Protein AF-A0AAE1YVG6-F1 (afdb_monomer)

Solvent-accessible surface area (backbone atoms only — not comparable to full-atom values): 9205 Å² total; per-residue (Å²): 140,79,88,86,84,87,83,88,84,81,84,78,82,82,78,83,78,76,86,77,86,72,85,76,78,80,78,78,79,74,84,76,79,78,84,74,75,92,81,74,92,79,80,73,91,66,82,81,71,78,79,76,66,60,68,68,57,55,50,52,48,54,50,44,50,54,50,44,50,55,48,52,56,49,42,54,53,42,54,50,50,42,49,51,26,56,73,66,69,41,69,73,41,48,58,50,34,56,59,46,50,51,51,44,55,52,44,52,55,51,42,52,52,45,50,50,54,47,52,51,54,50,50,51,54,55,51,53,52,56,59,58,56,58,66,66,62,69,68,74,78,74,125

pLDDT: mean 73.39, std 23.04, range [36.59, 98.75]

Organism: NCBI:txid300844

Secondary structure (DSSP, 8-state):
-------------------------------------TT---------------HHHHHHHHHHHHHHHHHHHHHHHHHHHHHHHHHH--HHHHHHHHHHHHHHHHHHHHHHHHHHHHHHHHHHHHHHHHHHHHHHHTTTT--

InterPro domains:
  IPR009741 Protein EARLY FLOWERING 4 domain [PF07011] (53-131)
  IPR040462 Protein EARLY FLOWERING 4 [PTHR33469] (45-136)

Foldseek 3Di:
DDDDDDDDDDDDDPPP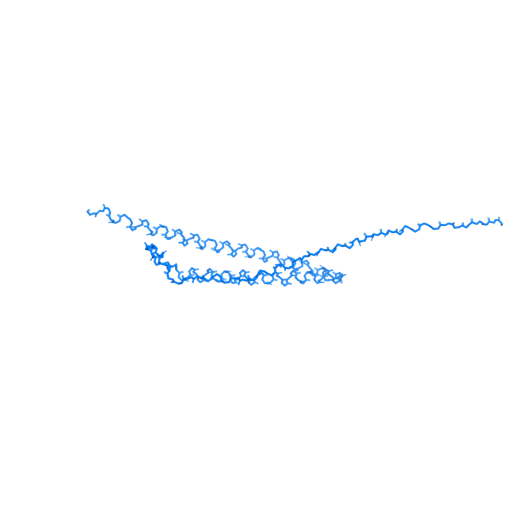DDDPPDPPPPPPPDPDPDDDDPDDPPPDPDDPPPPPQPVVLVVLLVVLVVVLVVLVVLLVVLVVQCVVLVVVPDPVSPVVNVVSVVSNVVSVVVNVVSVVVNVVSVVVSVVVVVVVVVVVVPVVPPD

Sequence (143 aa):
MQSPASSSATATVESSMGDNTSDHRYTSTSMTTANLNPNSPLFGDGNESDGDGDPAVWASFTQNFRQVQSVLDRNRVLIQQVNENHQSKVHDNLVKNVTLIQELNGNISKVVSLYSDLSSNFSNVVQQRNASGDAKSNSSRKK

Nearest PDB structures (foldseek):
  3tul-assembly5_B  TM=8.144E-01  e=3.620E+00  Salmonella enterica subsp. enterica serovar Typhimurium
  7sqc-assembly1_O1  TM=4.207E-01  e=2.651E+00  Chlamydomonas reinhardtii
  2x3w-assembly2_C-2  TM=3.611E-01  e=4.943E+00  Mus musculus

Mean predicted aligned error: 18.21 Å

Radius of gyration: 32.06 Å; Cα contacts (8 Å, |Δi|>4): 41; chains: 1; bounding box: 73×36×115 Å

Structure (mmCIF, N/CA/C/O backbone):
data_AF-A0AAE1YVG6-F1
#
_entry.id   AF-A0AAE1YVG6-F1
#
loop_
_atom_site.group_PDB
_atom_site.id
_atom_site.type_symbol
_atom_site.label_atom_id
_atom_site.label_alt_id
_atom_site.label_comp_id
_atom_site.label_asym_id
_atom_site.label_entity_id
_atom_site.label_seq_id
_atom_site.pdbx_PDB_ins_code
_atom_site.Cartn_x
_atom_site.Cartn_y
_atom_site.Cartn_z
_atom_site.occupancy
_atom_site.B_iso_or_equiv
_atom_site.auth_seq_id
_atom_site.auth_comp_id
_atom_site.auth_asym_id
_atom_site.auth_atom_id
_atom_site.pdbx_PDB_model_num
ATOM 1 N N . MET A 1 1 ? -29.298 -23.367 70.467 1.00 39.44 1 MET A N 1
ATOM 2 C CA . MET A 1 1 ? -27.916 -23.464 70.995 1.00 39.44 1 MET A CA 1
ATOM 3 C C . MET A 1 1 ? -27.202 -24.453 70.081 1.00 39.44 1 MET A C 1
ATOM 5 O O . MET A 1 1 ? -27.765 -25.514 69.889 1.00 39.44 1 MET A O 1
ATOM 9 N N . GLN A 1 2 ? -26.090 -24.208 69.396 1.00 42.94 2 GLN A N 1
ATOM 10 C CA . GLN A 1 2 ? -25.108 -23.130 69.386 1.00 42.94 2 GLN A CA 1
ATOM 11 C C . GLN A 1 2 ? -24.300 -23.293 68.077 1.00 42.94 2 GLN A C 1
ATOM 13 O O . GLN A 1 2 ? -23.936 -24.418 67.742 1.00 42.94 2 GLN A O 1
ATOM 18 N N . SER A 1 3 ? -24.041 -22.208 67.342 1.00 46.75 3 SER A N 1
ATOM 19 C CA . SER A 1 3 ? -22.974 -22.153 66.322 1.00 46.75 3 SER A CA 1
ATOM 20 C C . SER A 1 3 ? -21.597 -22.098 67.001 1.00 46.75 3 SER A C 1
ATOM 22 O O . SER A 1 3 ? -21.528 -21.717 68.174 1.00 46.75 3 SER A O 1
ATOM 24 N N . PRO A 1 4 ? -20.505 -22.448 6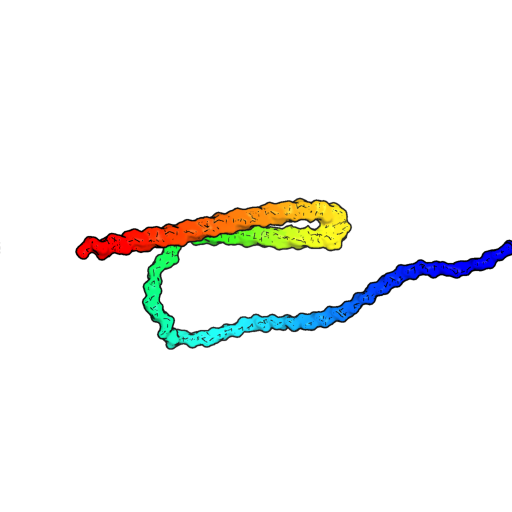6.295 1.00 52.91 4 PRO A N 1
ATOM 25 C CA . PRO A 1 4 ? -19.591 -21.422 65.736 1.00 52.91 4 PRO A CA 1
ATOM 26 C C . PRO A 1 4 ? -19.045 -21.813 64.331 1.00 52.91 4 PRO A C 1
ATOM 28 O O . PRO A 1 4 ? -18.932 -22.989 64.021 1.00 52.91 4 PRO A O 1
ATOM 31 N N . ALA A 1 5 ? -18.946 -20.924 63.332 1.00 44.66 5 ALA A N 1
ATOM 32 C CA . ALA A 1 5 ? -18.004 -19.819 63.052 1.00 44.66 5 ALA A CA 1
ATOM 33 C C . ALA A 1 5 ? -16.822 -20.203 62.115 1.00 44.66 5 ALA A C 1
ATOM 35 O O . ALA A 1 5 ? -15.907 -20.908 62.515 1.00 44.66 5 ALA A O 1
ATOM 36 N N . SER A 1 6 ? -16.892 -19.650 60.890 1.00 47.50 6 SER A N 1
ATOM 37 C CA . SER A 1 6 ? -15.842 -19.202 59.946 1.00 47.50 6 SER A CA 1
ATOM 38 C C . SER A 1 6 ? -14.634 -20.081 59.588 1.00 47.50 6 SER A C 1
ATOM 40 O O . SER A 1 6 ? -13.804 -20.384 60.437 1.00 47.50 6 SER A O 1
ATOM 42 N N . SER A 1 7 ? -14.365 -20.216 58.279 1.00 47.97 7 SER A N 1
ATOM 43 C CA . SER A 1 7 ? -13.284 -19.434 57.636 1.00 47.97 7 SER A CA 1
ATOM 44 C C . SER A 1 7 ? -13.331 -19.482 56.103 1.00 47.97 7 SER A C 1
ATOM 46 O O . SER A 1 7 ? -13.454 -20.537 55.489 1.00 47.97 7 SER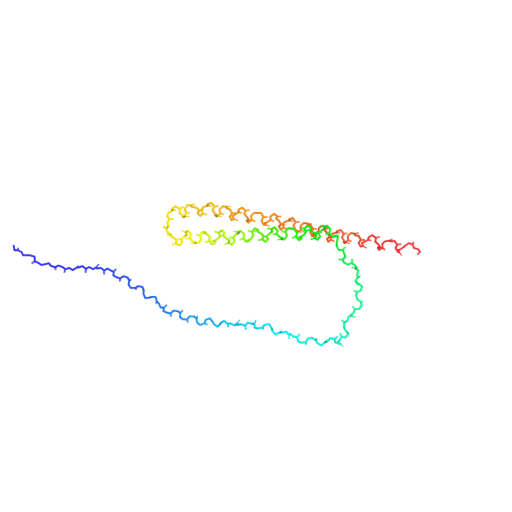 A O 1
ATOM 48 N N . SER A 1 8 ? -13.238 -18.287 55.520 1.00 49.19 8 SER A N 1
ATOM 49 C CA . SER A 1 8 ? -13.053 -17.984 54.101 1.00 49.19 8 SER A CA 1
ATOM 50 C C . SER A 1 8 ? -11.660 -18.414 53.640 1.00 49.19 8 SER A C 1
ATOM 52 O O . SER A 1 8 ? -10.685 -18.135 54.334 1.00 49.19 8 SER A O 1
ATOM 54 N N . ALA A 1 9 ? -11.549 -19.013 52.455 1.00 47.72 9 ALA A N 1
ATOM 55 C CA . ALA A 1 9 ? -10.280 -19.152 51.746 1.00 47.72 9 ALA A CA 1
ATOM 56 C C . ALA A 1 9 ? -10.396 -18.454 50.385 1.00 47.72 9 ALA A C 1
ATOM 58 O O . ALA A 1 9 ? -10.808 -19.033 49.383 1.00 47.72 9 ALA A O 1
ATOM 59 N N . THR A 1 10 ? -10.073 -17.165 50.387 1.00 53.50 10 THR A N 1
ATOM 60 C CA . THR A 1 10 ? -9.845 -16.342 49.201 1.00 53.50 10 THR A CA 1
ATOM 61 C C . THR A 1 10 ? -8.463 -16.706 48.655 1.00 53.50 10 THR A C 1
ATOM 63 O O . THR A 1 10 ? -7.461 -16.492 49.332 1.00 53.50 10 THR A O 1
ATOM 66 N N . ALA A 1 11 ? -8.387 -17.280 47.455 1.00 50.16 11 ALA A N 1
ATOM 67 C CA . ALA A 1 11 ? -7.112 -17.499 46.779 1.00 50.16 11 ALA A CA 1
ATOM 68 C C . ALA A 1 11 ? -6.646 -16.176 46.150 1.00 50.16 11 ALA A C 1
ATOM 70 O O . ALA A 1 11 ? -7.101 -15.789 45.075 1.00 50.16 11 ALA A O 1
ATOM 71 N N . THR A 1 12 ? -5.759 -15.465 46.844 1.00 52.09 12 THR A N 1
ATOM 72 C CA . THR A 1 12 ? -5.008 -14.341 46.278 1.00 52.09 12 THR A CA 1
ATOM 73 C C . THR A 1 12 ? -3.897 -14.913 45.404 1.00 52.09 12 THR A C 1
ATOM 75 O O . THR A 1 12 ? -2.968 -15.539 45.905 1.00 52.09 12 THR A O 1
ATOM 78 N N . VAL A 1 13 ? -3.997 -14.728 44.088 1.00 59.22 13 VAL A N 1
ATOM 79 C CA . VAL A 1 13 ? -2.898 -15.014 43.160 1.00 59.22 13 VAL A CA 1
ATOM 80 C C . VAL A 1 13 ? -1.929 -13.831 43.165 1.00 59.22 13 VAL A C 1
ATOM 82 O O . VAL A 1 13 ? -2.110 -12.853 42.445 1.00 59.22 13 VAL A O 1
ATOM 85 N N . GLU A 1 14 ? -0.895 -13.898 44.001 1.00 48.81 14 GLU A N 1
ATOM 86 C CA . GLU A 1 14 ? 0.273 -13.022 43.874 1.00 48.81 14 GLU A CA 1
ATOM 87 C C . GLU A 1 14 ? 1.067 -13.434 42.631 1.00 48.81 14 GLU A C 1
ATOM 89 O O . GLU A 1 14 ? 1.835 -14.394 42.643 1.00 48.81 14 GLU A O 1
ATOM 94 N N . SER A 1 15 ? 0.881 -12.711 41.527 1.00 48.41 15 SER A N 1
ATOM 95 C CA . SER A 1 15 ? 1.839 -12.743 40.422 1.00 48.41 15 SER A CA 1
ATOM 96 C C . SER A 1 15 ? 2.894 -11.673 40.669 1.00 48.41 15 SER A C 1
ATOM 98 O O . SER A 1 15 ? 2.709 -10.501 40.352 1.00 48.41 15 SER A O 1
ATOM 100 N N . SER A 1 16 ? 3.993 -12.112 41.280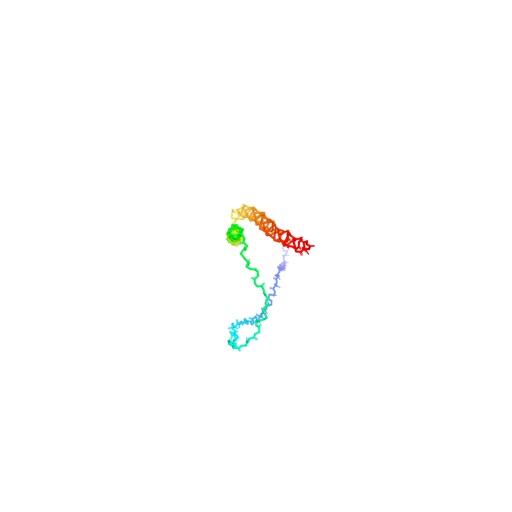 1.00 48.88 16 SER A N 1
ATOM 101 C CA . SER A 1 16 ? 5.253 -11.382 41.392 1.00 48.88 16 SER A CA 1
ATOM 102 C C . SER A 1 16 ? 5.804 -11.119 39.985 1.00 48.88 16 SER A C 1
ATOM 104 O O . SER A 1 16 ? 6.342 -12.015 39.334 1.00 48.88 16 SER A O 1
ATOM 106 N N . MET A 1 17 ? 5.607 -9.904 39.473 1.00 56.09 17 MET A N 1
ATOM 107 C CA . MET A 1 17 ? 6.266 -9.437 38.254 1.00 56.09 17 MET A CA 1
ATOM 108 C C . MET A 1 17 ? 7.654 -8.935 38.634 1.00 56.09 17 MET A C 1
ATOM 110 O O . MET A 1 17 ? 7.812 -7.830 39.148 1.00 56.09 17 MET A O 1
ATOM 114 N N . GLY A 1 18 ? 8.649 -9.795 38.415 1.00 51.78 18 GLY A N 1
ATOM 115 C CA . GLY A 1 18 ? 10.055 -9.447 38.540 1.00 51.78 18 GLY A CA 1
ATOM 116 C C . GLY A 1 18 ? 10.419 -8.267 37.640 1.00 51.78 18 GLY A C 1
ATOM 117 O O . GLY A 1 18 ? 10.088 -8.240 36.454 1.00 51.78 18 GLY A O 1
ATOM 118 N N . ASP A 1 19 ? 11.103 -7.308 38.250 1.00 49.56 19 ASP A N 1
ATOM 119 C CA . ASP A 1 19 ? 11.802 -6.187 37.637 1.00 49.56 19 ASP A CA 1
ATOM 120 C C . ASP A 1 19 ? 12.843 -6.709 36.634 1.00 49.56 19 ASP A C 1
ATOM 122 O O . ASP A 1 19 ? 13.890 -7.238 37.006 1.00 49.56 19 ASP A O 1
ATOM 126 N N . ASN A 1 20 ? 12.519 -6.618 35.342 1.00 52.47 20 ASN A N 1
ATOM 127 C CA . ASN A 1 20 ? 13.454 -6.901 34.262 1.00 52.47 20 ASN A CA 1
ATOM 128 C C . ASN A 1 20 ? 14.057 -5.579 33.779 1.00 52.47 20 ASN A C 1
ATOM 130 O O . ASN A 1 20 ? 13.671 -5.043 32.737 1.00 52.47 20 ASN A O 1
ATOM 134 N N . THR A 1 21 ? 15.006 -5.054 34.552 1.00 54.31 21 THR A N 1
ATOM 135 C CA . THR A 1 21 ? 15.892 -3.972 34.120 1.00 54.31 21 THR A CA 1
ATOM 136 C C . THR A 1 21 ? 16.781 -4.498 32.987 1.00 54.31 21 THR A C 1
ATOM 138 O O . THR A 1 21 ? 17.857 -5.053 33.196 1.00 54.31 21 THR A O 1
ATOM 141 N N . SER A 1 22 ? 16.290 -4.378 31.753 1.00 47.97 22 SER A N 1
ATOM 142 C CA . SER A 1 22 ? 17.077 -4.599 30.542 1.00 47.97 22 SER A CA 1
ATOM 143 C C . SER A 1 22 ? 17.777 -3.292 30.180 1.00 47.97 22 SER A C 1
ATOM 145 O O . SER A 1 22 ? 17.195 -2.425 29.529 1.00 47.97 22 SER A O 1
ATOM 147 N N . ASP A 1 23 ? 19.032 -3.157 30.612 1.00 45.69 23 ASP A N 1
ATOM 148 C CA . ASP A 1 23 ? 19.973 -2.137 30.142 1.00 45.69 23 ASP A CA 1
ATOM 149 C C . ASP A 1 23 ? 20.233 -2.316 28.636 1.00 45.69 23 ASP A C 1
ATOM 151 O O . ASP A 1 23 ? 21.232 -2.890 28.188 1.00 45.69 23 ASP A O 1
ATOM 155 N N . HIS A 1 24 ? 19.318 -1.814 27.810 1.00 48.47 24 HIS A N 1
ATOM 156 C CA . HIS A 1 24 ? 19.567 -1.634 26.390 1.00 48.47 24 HIS A CA 1
ATOM 157 C C . HIS A 1 24 ? 20.426 -0.388 26.193 1.00 48.47 24 HIS A C 1
ATOM 159 O O . HIS A 1 24 ? 19.948 0.738 26.066 1.00 48.47 24 HIS A O 1
ATOM 165 N N . ARG A 1 25 ? 21.740 -0.629 26.152 1.00 36.59 25 ARG A N 1
ATOM 166 C CA . ARG A 1 25 ? 22.740 0.281 25.588 1.00 36.59 25 ARG A CA 1
ATOM 167 C C . ARG A 1 25 ? 22.270 0.717 24.199 1.00 36.59 25 ARG A C 1
ATOM 169 O O . ARG A 1 25 ? 22.409 -0.028 23.233 1.00 36.59 25 ARG A O 1
ATOM 176 N N . TYR A 1 26 ? 21.752 1.936 24.092 1.00 41.00 26 TYR A N 1
ATOM 177 C CA . TYR A 1 26 ? 21.649 2.627 22.815 1.00 41.00 26 TYR A CA 1
ATOM 178 C C . TYR A 1 26 ? 23.072 2.857 22.292 1.00 41.00 26 TYR A C 1
ATOM 180 O O . TYR A 1 26 ? 23.760 3.791 22.699 1.00 41.00 26 TYR A O 1
ATOM 188 N N . THR A 1 27 ? 23.556 1.981 21.414 1.00 42.38 27 THR A N 1
ATOM 189 C CA . THR A 1 27 ? 24.731 2.285 20.598 1.00 42.38 27 THR A CA 1
ATOM 190 C C . THR A 1 27 ? 24.308 3.293 19.534 1.00 42.38 27 THR A C 1
ATOM 192 O O . THR A 1 27 ? 23.775 2.918 18.492 1.00 42.38 27 THR A O 1
ATOM 195 N N . SER A 1 28 ? 24.530 4.582 19.796 1.00 39.09 28 SER A N 1
ATOM 196 C CA . SER A 1 28 ? 24.583 5.591 18.735 1.00 39.09 28 SER A CA 1
ATOM 197 C C . SER A 1 28 ? 25.762 5.260 17.825 1.00 39.09 28 SER A C 1
ATOM 199 O O . SER A 1 28 ? 26.912 5.539 18.164 1.00 39.09 28 SER A O 1
ATOM 201 N N . THR A 1 29 ? 25.502 4.658 16.667 1.00 43.25 29 THR A N 1
ATOM 202 C CA . THR A 1 29 ? 26.489 4.609 15.587 1.00 43.25 29 THR A CA 1
ATOM 203 C C . THR A 1 29 ? 26.574 6.005 14.979 1.00 43.25 29 THR A C 1
ATOM 205 O O . THR A 1 29 ? 25.804 6.364 14.091 1.00 43.25 29 THR A O 1
ATOM 208 N N . SER A 1 30 ? 27.501 6.819 15.485 1.00 43.75 30 SER A N 1
ATOM 209 C CA . SER A 1 30 ? 27.963 8.009 14.773 1.00 43.75 30 SER A CA 1
ATOM 210 C C . SER A 1 30 ? 28.508 7.578 13.416 1.00 43.75 30 SER A C 1
ATOM 212 O O . SER A 1 30 ? 29.380 6.715 13.336 1.00 43.75 30 SER A O 1
ATOM 214 N N . MET A 1 31 ? 28.001 8.185 12.346 1.00 44.31 31 MET A N 1
ATOM 215 C CA . MET A 1 31 ? 28.557 8.015 11.010 1.00 44.31 31 MET A CA 1
ATOM 216 C C . MET A 1 31 ? 29.935 8.681 10.971 1.00 44.31 31 MET A C 1
ATOM 218 O O . MET A 1 31 ? 30.051 9.893 10.806 1.00 44.31 31 MET A O 1
ATOM 222 N N . THR A 1 32 ? 30.992 7.898 11.177 1.00 41.84 32 THR A N 1
ATOM 223 C CA . THR A 1 32 ? 32.358 8.336 10.897 1.00 41.84 32 THR A CA 1
ATOM 224 C C . THR A 1 32 ? 32.504 8.437 9.382 1.00 41.84 32 THR A C 1
ATOM 226 O O . THR A 1 32 ? 32.560 7.427 8.685 1.00 41.84 32 THR A O 1
ATOM 229 N N . THR A 1 33 ? 32.547 9.660 8.857 1.00 47.88 33 THR A N 1
ATOM 230 C CA . THR A 1 33 ? 32.953 9.925 7.476 1.00 47.88 33 THR A CA 1
ATOM 231 C C . THR A 1 33 ? 34.403 9.479 7.321 1.00 47.88 33 THR A C 1
ATOM 233 O O . THR A 1 33 ? 35.319 10.148 7.804 1.00 47.88 33 THR A O 1
ATOM 236 N N . ALA A 1 34 ? 34.621 8.323 6.694 1.00 46.75 34 ALA A N 1
ATOM 237 C CA . ALA A 1 34 ? 35.954 7.901 6.300 1.00 46.75 34 ALA A CA 1
ATOM 238 C C . ALA A 1 34 ? 36.524 8.948 5.333 1.00 46.75 34 ALA A C 1
ATOM 240 O O . ALA A 1 34 ? 35.969 9.204 4.266 1.00 46.75 34 ALA A O 1
ATOM 241 N N . ASN A 1 35 ? 37.608 9.590 5.759 1.00 48.22 35 ASN A N 1
ATOM 242 C CA . ASN A 1 35 ? 38.377 10.555 4.991 1.00 48.22 35 ASN A CA 1
ATOM 243 C C . ASN A 1 35 ? 39.034 9.832 3.804 1.00 48.22 35 ASN A C 1
ATOM 245 O O . ASN A 1 35 ? 40.059 9.169 3.968 1.00 48.22 35 ASN A O 1
ATOM 249 N N . LEU A 1 36 ? 38.413 9.901 2.627 1.00 52.84 36 LEU A N 1
ATOM 250 C CA . LEU A 1 36 ? 38.966 9.344 1.396 1.00 52.84 36 LEU A CA 1
ATOM 251 C C . LEU A 1 36 ? 39.905 10.377 0.764 1.00 52.84 36 LEU A C 1
ATOM 253 O O . LEU A 1 36 ? 39.487 11.462 0.369 1.00 52.84 36 LEU A O 1
ATOM 257 N N . ASN A 1 37 ? 41.191 10.030 0.696 1.00 55.97 37 ASN A N 1
ATOM 258 C CA . ASN A 1 37 ? 42.231 10.807 0.027 1.00 55.97 37 ASN A CA 1
ATOM 259 C C . ASN A 1 37 ? 41.924 10.905 -1.487 1.00 55.97 37 ASN A C 1
ATOM 261 O O . ASN A 1 37 ? 41.879 9.864 -2.144 1.00 55.97 37 ASN A O 1
ATOM 265 N N . PRO A 1 38 ? 41.749 12.107 -2.066 1.00 54.31 38 PRO A N 1
ATOM 266 C CA . PRO A 1 38 ? 41.266 12.273 -3.441 1.00 54.31 38 PRO A CA 1
ATOM 267 C C . PRO A 1 38 ? 42.288 11.949 -4.548 1.00 54.31 38 PRO A C 1
ATOM 269 O O . PRO A 1 38 ? 41.972 12.137 -5.717 1.00 54.31 38 PRO A O 1
ATOM 272 N N . ASN A 1 39 ? 43.492 11.455 -4.226 1.00 52.72 39 ASN A N 1
ATOM 273 C CA . ASN A 1 39 ? 44.598 11.353 -5.192 1.00 52.72 39 ASN A CA 1
ATOM 274 C C . ASN A 1 39 ? 45.154 9.938 -5.455 1.00 52.72 39 ASN A C 1
ATOM 276 O O . ASN A 1 39 ? 46.314 9.799 -5.833 1.00 52.72 39 ASN A O 1
ATOM 280 N N . SER A 1 40 ? 44.361 8.875 -5.288 1.00 49.69 40 SER A N 1
ATOM 281 C CA . SER A 1 40 ? 44.763 7.533 -5.757 1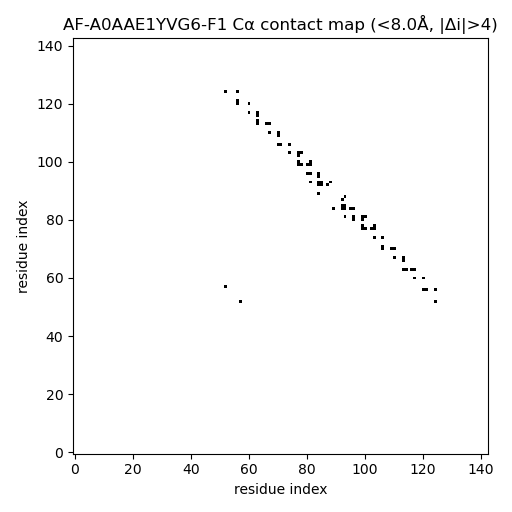.00 49.69 40 SER A CA 1
ATOM 282 C C . SER A 1 40 ? 44.151 7.223 -7.129 1.00 49.69 40 SER A C 1
ATOM 284 O O . SER A 1 40 ? 42.931 7.086 -7.217 1.00 49.69 40 SER A O 1
ATOM 286 N N . PRO A 1 41 ? 44.956 7.088 -8.203 1.00 53.88 41 PRO A N 1
ATOM 287 C CA . PRO A 1 41 ? 44.456 6.719 -9.514 1.00 53.88 41 PRO A CA 1
ATOM 288 C C . PRO A 1 41 ? 44.359 5.195 -9.578 1.00 53.88 41 PRO A C 1
ATOM 290 O O . PRO A 1 41 ? 45.339 4.503 -9.843 1.00 53.88 41 PRO A O 1
ATOM 293 N N . LEU A 1 42 ? 43.169 4.663 -9.314 1.00 42.72 42 LEU A N 1
ATOM 294 C CA . LEU A 1 42 ? 42.849 3.272 -9.634 1.00 42.72 42 LEU A CA 1
ATOM 295 C C . LEU A 1 42 ? 41.517 3.192 -10.383 1.00 42.72 4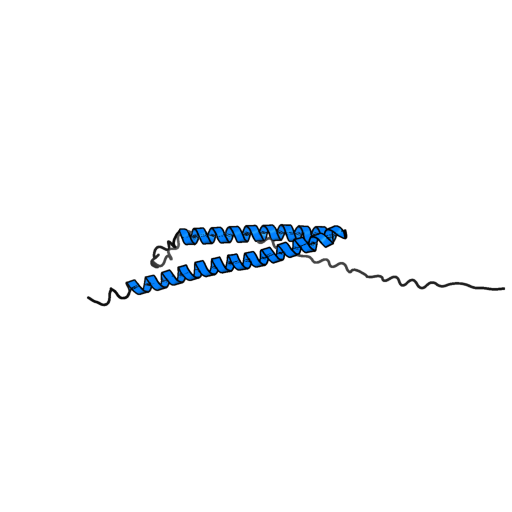2 LEU A C 1
ATOM 297 O O . LEU A 1 42 ? 40.655 2.376 -10.081 1.00 42.72 42 LEU A O 1
ATOM 301 N N . PHE A 1 43 ? 41.355 4.070 -11.373 1.00 43.34 43 PHE A N 1
ATOM 302 C CA . PHE A 1 43 ? 40.363 3.893 -12.424 1.00 43.34 43 PHE A CA 1
ATOM 303 C C . PHE A 1 43 ? 41.025 3.061 -13.516 1.00 43.34 43 PHE A C 1
ATOM 305 O O . PHE A 1 43 ? 41.754 3.571 -14.364 1.00 43.34 43 PHE A O 1
ATOM 312 N N . GLY A 1 44 ? 40.834 1.746 -13.417 1.00 42.12 44 GLY A N 1
ATOM 313 C CA . GLY A 1 44 ? 40.991 0.877 -14.569 1.00 42.12 44 GLY A CA 1
ATOM 314 C C . GLY A 1 44 ? 39.986 1.319 -15.624 1.00 42.12 44 GLY A C 1
ATOM 315 O O . GLY A 1 44 ? 38.789 1.372 -15.348 1.00 42.12 44 GLY A O 1
ATOM 316 N N . ASP A 1 45 ? 40.513 1.671 -16.791 1.00 49.56 45 ASP A N 1
ATOM 317 C CA . ASP A 1 45 ? 39.809 1.955 -18.037 1.00 49.56 45 ASP A CA 1
ATOM 318 C C . ASP A 1 45 ? 38.933 0.754 -18.424 1.00 49.56 45 ASP A C 1
ATOM 320 O O . ASP A 1 45 ? 39.352 -0.187 -19.096 1.00 49.56 45 ASP A O 1
ATOM 324 N N . GLY A 1 46 ? 37.724 0.734 -17.877 1.00 44.41 46 GLY A N 1
ATOM 325 C CA . GLY A 1 46 ? 36.691 -0.237 -18.171 1.00 44.41 46 GLY A CA 1
ATOM 326 C C . GLY A 1 46 ? 35.560 0.478 -18.874 1.00 44.41 46 GLY A C 1
ATOM 327 O O . GLY A 1 46 ? 34.583 0.803 -18.217 1.00 44.41 46 GLY A O 1
ATOM 328 N N . ASN A 1 47 ? 35.733 0.732 -20.177 1.00 45.97 47 ASN A N 1
ATOM 329 C CA . ASN A 1 47 ? 34.688 0.966 -21.181 1.00 45.97 47 ASN A CA 1
ATOM 330 C C . ASN A 1 47 ? 33.286 1.174 -20.576 1.00 45.97 47 ASN A C 1
ATOM 332 O O . ASN A 1 47 ? 32.483 0.236 -20.501 1.00 45.97 47 ASN A O 1
ATOM 336 N N . GLU A 1 48 ? 33.005 2.404 -20.146 1.00 47.53 48 GLU A N 1
ATOM 337 C CA . GLU A 1 48 ? 31.657 2.870 -19.843 1.00 47.53 48 GLU A CA 1
ATOM 338 C C . GLU A 1 48 ? 30.879 2.873 -21.163 1.00 47.53 48 GLU A C 1
ATOM 340 O O . GLU A 1 48 ? 30.810 3.866 -21.877 1.00 47.53 48 GLU A O 1
ATOM 345 N N . SER A 1 49 ? 30.329 1.716 -21.544 1.00 46.91 49 SER A N 1
ATOM 346 C CA . SER A 1 49 ? 29.248 1.680 -22.524 1.00 46.91 49 SER A CA 1
ATOM 347 C C . SER A 1 49 ? 28.063 2.400 -21.907 1.00 46.91 49 SER A C 1
ATOM 349 O O . SER A 1 49 ? 27.338 1.798 -21.114 1.00 46.91 49 SER A O 1
ATOM 351 N N . ASP A 1 50 ? 27.947 3.681 -22.259 1.00 45.28 50 ASP A N 1
ATOM 352 C CA . ASP A 1 50 ? 26.813 4.589 -22.104 1.00 45.28 50 ASP A CA 1
ATOM 353 C C . ASP A 1 50 ? 25.559 3.866 -21.604 1.00 45.28 50 ASP A C 1
ATOM 355 O O . ASP A 1 50 ? 24.759 3.299 -22.354 1.00 45.28 50 ASP A O 1
ATOM 359 N N . GLY A 1 51 ? 25.447 3.821 -20.277 1.00 50.75 51 GLY A N 1
ATOM 360 C CA . GLY A 1 51 ? 24.380 3.164 -19.540 1.00 50.75 51 GLY A CA 1
ATOM 361 C C . GLY A 1 51 ? 23.101 3.990 -19.511 1.00 50.75 51 GLY A C 1
ATOM 362 O O . GLY A 1 51 ? 22.468 4.061 -18.462 1.00 50.75 51 GLY A O 1
ATOM 363 N N . ASP A 1 52 ? 22.717 4.600 -20.631 1.00 53.47 52 ASP A N 1
ATOM 364 C CA . ASP A 1 52 ? 21.414 5.245 -20.763 1.00 53.47 52 ASP A CA 1
ATOM 365 C C . ASP A 1 52 ? 20.373 4.151 -21.031 1.00 53.47 52 ASP A C 1
ATOM 367 O O . ASP A 1 52 ? 20.059 3.780 -22.162 1.00 53.47 52 ASP A O 1
ATOM 371 N N . GLY A 1 53 ? 19.919 3.508 -19.953 1.00 60.75 53 GLY A N 1
ATOM 372 C CA . GLY A 1 53 ? 18.686 2.731 -20.016 1.00 60.75 53 GLY A CA 1
ATOM 373 C C . GLY A 1 53 ? 17.549 3.667 -20.416 1.00 60.75 53 GLY A C 1
ATOM 374 O O . GLY A 1 53 ? 17.502 4.783 -19.910 1.00 60.75 53 GLY A O 1
ATOM 375 N N . ASP A 1 54 ? 16.654 3.208 -21.297 1.00 73.75 54 ASP A N 1
ATOM 376 C CA . ASP A 1 54 ? 15.538 4.000 -21.831 1.00 73.75 54 ASP A CA 1
ATOM 377 C C . ASP A 1 54 ? 14.906 4.894 -20.736 1.00 73.75 54 ASP A C 1
ATOM 379 O O . ASP A 1 54 ? 14.384 4.371 -19.743 1.00 73.75 54 ASP A O 1
ATOM 383 N N . PRO A 1 55 ? 14.948 6.233 -20.870 1.00 79.12 55 PRO A N 1
ATOM 384 C CA . PRO A 1 55 ? 14.385 7.150 -19.882 1.00 79.12 55 PRO A CA 1
ATOM 385 C C . PRO A 1 55 ? 12.925 6.836 -19.517 1.00 79.12 55 PRO A C 1
ATOM 387 O O . PRO A 1 55 ? 12.500 7.078 -18.383 1.00 79.12 55 PRO A O 1
ATOM 390 N N . ALA A 1 56 ? 12.156 6.244 -20.440 1.00 79.62 56 ALA A N 1
ATOM 391 C CA . ALA A 1 56 ? 10.781 5.816 -20.192 1.00 79.62 56 ALA A CA 1
ATOM 392 C C . ALA A 1 56 ? 10.687 4.646 -19.193 1.00 79.62 56 ALA A C 1
ATOM 394 O O . ALA A 1 56 ? 9.776 4.599 -18.359 1.00 79.62 56 ALA A O 1
ATOM 395 N N . VAL A 1 57 ? 11.652 3.727 -19.227 1.00 80.88 57 VAL A N 1
ATOM 396 C CA . VAL A 1 57 ? 11.770 2.605 -18.285 1.00 80.88 57 VAL A CA 1
ATOM 397 C C . VAL A 1 57 ? 12.055 3.127 -16.881 1.00 80.88 57 VAL A C 1
ATOM 399 O O . VAL A 1 57 ? 11.365 2.758 -15.929 1.00 80.88 57 VAL A O 1
ATOM 402 N N . TRP A 1 58 ? 13.024 4.035 -16.746 1.00 85.19 58 TRP A N 1
ATOM 403 C CA . TRP A 1 58 ? 13.363 4.644 -15.457 1.00 85.19 58 TRP A CA 1
ATOM 404 C C . TRP A 1 58 ? 12.222 5.488 -14.879 1.00 85.19 58 TRP A C 1
ATOM 406 O O . TRP A 1 58 ? 11.995 5.475 -13.663 1.00 85.19 58 TRP A O 1
ATOM 416 N N . ALA A 1 59 ? 11.459 6.174 -15.732 1.00 87.81 59 ALA A N 1
ATOM 417 C CA . ALA A 1 59 ? 10.259 6.894 -15.319 1.00 87.81 59 ALA A CA 1
ATOM 418 C C . ALA A 1 59 ? 9.193 5.939 -14.755 1.00 87.81 59 ALA A C 1
ATOM 420 O O . ALA A 1 59 ? 8.678 6.165 -13.656 1.00 87.81 59 ALA A O 1
ATOM 421 N N . SER A 1 60 ? 8.914 4.834 -15.457 1.00 87.38 60 SER A N 1
ATOM 422 C CA . SER A 1 60 ? 7.981 3.798 -14.995 1.00 87.38 60 SER A CA 1
ATOM 423 C C . SER A 1 60 ? 8.439 3.157 -13.681 1.00 87.38 60 SER A C 1
ATOM 425 O O . SER A 1 60 ? 7.645 3.008 -12.748 1.00 87.38 60 SER A O 1
ATOM 427 N N . PHE A 1 61 ? 9.732 2.844 -13.556 1.00 87.81 61 PHE A N 1
ATOM 428 C CA . PHE A 1 61 ? 10.326 2.310 -12.329 1.00 87.81 61 PHE A CA 1
ATOM 429 C C . PHE A 1 61 ? 10.100 3.254 -11.142 1.00 87.81 61 PHE A C 1
ATOM 431 O O . PHE A 1 61 ? 9.554 2.860 -10.108 1.00 87.81 61 PHE A O 1
ATOM 438 N N . THR A 1 62 ? 10.459 4.527 -11.314 1.00 90.56 62 THR A N 1
ATOM 439 C CA . THR A 1 62 ? 10.324 5.553 -10.273 1.00 90.56 62 THR A CA 1
ATOM 440 C C . THR A 1 62 ? 8.864 5.731 -9.866 1.00 90.56 62 THR A C 1
ATOM 442 O O . THR A 1 62 ? 8.550 5.846 -8.680 1.00 90.56 62 THR A O 1
ATOM 445 N N . GLN A 1 63 ? 7.943 5.706 -10.830 1.00 93.12 63 GLN A N 1
ATOM 446 C CA . GLN A 1 63 ? 6.517 5.817 -10.556 1.00 93.12 63 GLN A CA 1
ATOM 447 C C . GLN A 1 63 ? 5.975 4.622 -9.763 1.00 93.12 63 GLN A C 1
ATOM 449 O O . GLN A 1 63 ? 5.249 4.825 -8.788 1.00 93.12 63 GLN A O 1
ATOM 454 N N . ASN A 1 64 ? 6.332 3.391 -10.134 1.00 93.25 64 ASN A N 1
ATOM 455 C CA . ASN A 1 64 ? 5.940 2.194 -9.386 1.00 93.25 64 ASN A CA 1
ATOM 456 C C . ASN A 1 64 ? 6.491 2.221 -7.957 1.00 93.25 64 ASN A C 1
ATOM 458 O O . ASN A 1 64 ? 5.755 1.953 -7.008 1.00 93.25 64 ASN A O 1
ATOM 462 N N . PHE A 1 65 ? 7.743 2.647 -7.779 1.00 94.19 65 PHE A N 1
ATOM 463 C CA . PHE A 1 65 ? 8.340 2.780 -6.453 1.00 94.19 65 PHE A CA 1
ATOM 464 C C . PHE A 1 65 ? 7.591 3.792 -5.573 1.00 94.19 65 PHE A C 1
ATOM 466 O O . PHE A 1 65 ? 7.235 3.479 -4.437 1.00 94.19 65 PHE A O 1
ATOM 473 N N . ARG A 1 66 ? 7.259 4.976 -6.109 1.00 96.38 66 ARG A N 1
ATOM 474 C CA . ARG A 1 66 ? 6.462 5.983 -5.382 1.00 96.38 66 ARG A CA 1
ATOM 475 C C . ARG A 1 66 ? 5.078 5.457 -5.000 1.00 96.38 66 ARG A C 1
ATOM 477 O O . ARG A 1 66 ? 4.582 5.768 -3.919 1.00 96.38 66 ARG A O 1
ATOM 484 N N . GLN A 1 67 ? 4.460 4.645 -5.859 1.00 97.75 67 GLN A N 1
ATOM 485 C CA . GLN A 1 67 ? 3.187 3.999 -5.542 1.00 97.75 67 GLN A CA 1
ATOM 486 C C . GLN A 1 67 ? 3.323 2.991 -4.400 1.00 97.75 67 GLN A C 1
ATOM 488 O O . GLN A 1 67 ? 2.501 3.014 -3.486 1.00 97.75 67 GLN A O 1
ATOM 493 N N . VAL A 1 68 ? 4.362 2.150 -4.409 1.00 97.62 68 VAL A N 1
ATOM 494 C CA . VAL A 1 68 ? 4.634 1.220 -3.302 1.00 97.62 68 VAL A CA 1
ATOM 495 C C . VAL A 1 68 ? 4.819 1.990 -1.996 1.00 97.62 68 VAL A C 1
ATOM 497 O O . VAL A 1 68 ? 4.174 1.651 -1.007 1.00 97.62 68 VAL A O 1
ATOM 500 N N . GLN A 1 69 ? 5.618 3.064 -1.997 1.00 97.56 69 GLN A N 1
ATOM 501 C CA . GLN A 1 69 ? 5.810 3.903 -0.809 1.00 97.56 69 GLN A CA 1
ATOM 502 C C . GLN A 1 69 ? 4.483 4.453 -0.280 1.00 97.56 69 GLN A C 1
ATOM 504 O O . GLN A 1 69 ? 4.176 4.273 0.893 1.00 97.56 69 GLN A O 1
ATOM 509 N N . SER A 1 70 ? 3.649 5.022 -1.155 1.00 98.38 70 SER A N 1
ATOM 510 C CA . SER A 1 70 ? 2.340 5.553 -0.762 1.00 98.38 70 SER A CA 1
ATOM 511 C C . SER A 1 70 ? 1.430 4.490 -0.130 1.00 98.38 70 SER A C 1
ATOM 513 O O . SER A 1 70 ? 0.731 4.774 0.845 1.00 98.38 70 SER A O 1
ATOM 515 N N . VAL A 1 71 ? 1.447 3.258 -0.647 1.00 98.44 71 VAL A N 1
ATOM 516 C CA . VAL A 1 71 ? 0.660 2.150 -0.086 1.00 98.44 71 VAL A CA 1
ATOM 517 C C . VAL A 1 71 ? 1.211 1.702 1.274 1.00 98.44 71 VAL A C 1
ATOM 519 O O . VAL A 1 71 ? 0.438 1.445 2.197 1.00 98.44 71 VAL A O 1
ATOM 522 N N . LEU A 1 72 ? 2.534 1.652 1.440 1.00 98.25 72 LEU A N 1
ATOM 523 C CA . LEU A 1 72 ? 3.162 1.298 2.717 1.00 98.25 72 LEU A CA 1
ATOM 524 C C . LEU A 1 72 ? 2.959 2.377 3.791 1.00 98.25 72 LEU A C 1
ATOM 526 O O . LEU A 1 72 ? 2.688 2.045 4.946 1.00 98.25 72 LEU A O 1
ATOM 530 N N . ASP A 1 73 ? 2.999 3.654 3.414 1.00 98.69 73 ASP A N 1
ATOM 531 C CA . ASP A 1 73 ? 2.670 4.765 4.309 1.00 98.69 73 ASP A CA 1
ATOM 532 C C . ASP A 1 73 ? 1.220 4.665 4.793 1.00 98.69 73 ASP A C 1
ATOM 534 O O . ASP A 1 73 ? 0.933 4.837 5.982 1.00 98.69 73 ASP A O 1
ATOM 538 N N . ARG A 1 74 ? 0.296 4.291 3.898 1.00 98.62 74 ARG A N 1
ATOM 539 C CA . ARG A 1 74 ? -1.091 4.011 4.279 1.00 98.62 74 ARG A CA 1
ATOM 540 C C . ARG A 1 74 ? -1.185 2.828 5.244 1.00 98.62 74 ARG A C 1
ATOM 542 O O . ARG A 1 74 ? -1.889 2.940 6.247 1.00 98.62 74 ARG A O 1
ATOM 549 N N . ASN A 1 75 ? -0.451 1.738 5.007 1.00 98.69 75 ASN A N 1
ATOM 550 C CA . ASN A 1 75 ? -0.412 0.594 5.925 1.00 98.69 75 ASN A CA 1
ATOM 551 C C . ASN A 1 75 ? 0.053 0.991 7.326 1.00 98.69 75 ASN A C 1
ATOM 553 O O . ASN A 1 75 ? -0.529 0.540 8.312 1.00 98.69 75 ASN A O 1
ATOM 557 N N . ARG A 1 76 ? 1.052 1.873 7.430 1.00 98.75 76 ARG A N 1
ATOM 558 C CA . ARG 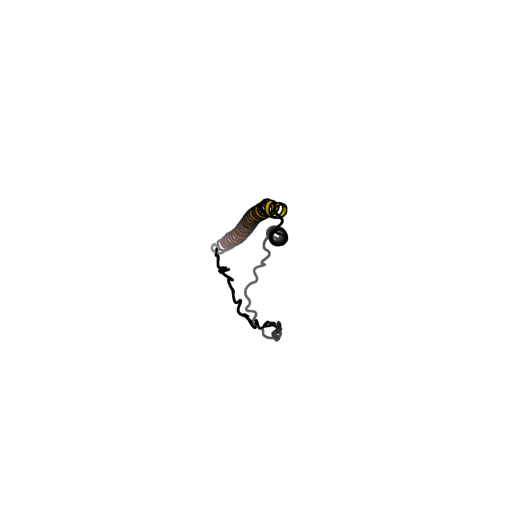A 1 76 ? 1.521 2.386 8.722 1.00 98.75 76 ARG A CA 1
ATOM 559 C C . ARG A 1 76 ? 0.396 3.072 9.499 1.00 98.75 76 ARG A C 1
ATOM 561 O O . ARG A 1 76 ? 0.225 2.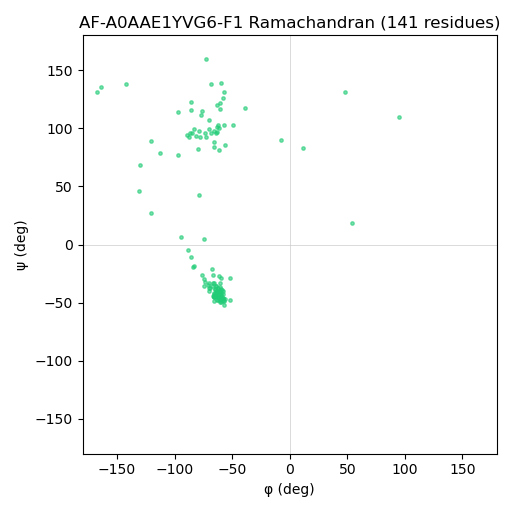799 10.685 1.00 98.75 76 ARG A O 1
ATOM 568 N N . VAL A 1 77 ? -0.385 3.924 8.835 1.00 98.75 77 VAL A N 1
ATOM 569 C CA . VAL A 1 77 ? -1.526 4.617 9.457 1.00 98.75 77 VAL A CA 1
ATOM 570 C C . VAL A 1 77 ? -2.627 3.633 9.859 1.00 98.75 77 VAL A C 1
ATOM 572 O O . VAL A 1 77 ? -3.162 3.734 10.958 1.00 98.75 77 VAL A O 1
ATOM 575 N N . LEU A 1 78 ? -2.947 2.659 9.006 1.00 98.75 78 LEU A N 1
ATOM 576 C CA . LEU A 1 78 ? -3.965 1.646 9.302 1.00 98.75 78 LEU A CA 1
ATOM 577 C C . LEU A 1 78 ? -3.595 0.792 10.519 1.00 98.75 78 LEU A C 1
ATOM 579 O O . LEU A 1 78 ? -4.428 0.593 11.399 1.00 98.75 78 LEU A O 1
ATOM 583 N N . ILE A 1 79 ? -2.343 0.328 10.605 1.00 98.75 79 ILE A N 1
ATOM 584 C CA . ILE A 1 79 ? -1.845 -0.442 11.757 1.00 98.75 79 ILE A CA 1
ATOM 585 C C . ILE A 1 79 ? -1.936 0.395 13.034 1.00 98.75 79 ILE A C 1
ATOM 587 O O . ILE A 1 79 ? -2.378 -0.104 14.068 1.00 98.75 79 ILE A O 1
ATOM 591 N N . GLN A 1 80 ? -1.566 1.675 12.958 1.00 98.75 80 GLN A N 1
ATOM 592 C CA . GLN A 1 80 ? -1.675 2.587 14.092 1.00 98.75 80 GLN A CA 1
ATOM 593 C C . GLN A 1 80 ? -3.129 2.706 14.579 1.00 98.75 80 GLN A C 1
ATOM 595 O O . GLN A 1 80 ? -3.387 2.543 15.769 1.00 98.75 80 GLN A O 1
ATOM 600 N N . GLN A 1 81 ? -4.088 2.879 13.666 1.00 98.56 81 GLN A N 1
ATOM 601 C CA . GLN A 1 81 ? -5.515 2.941 14.003 1.00 98.56 81 GLN A CA 1
ATOM 602 C C . GLN A 1 81 ? -6.042 1.623 14.586 1.00 98.56 81 GLN A C 1
ATOM 604 O O . GLN A 1 81 ? -6.803 1.634 15.552 1.00 98.56 81 GLN A O 1
ATOM 609 N N . VAL A 1 82 ? -5.616 0.478 14.041 1.00 98.69 82 VAL A N 1
ATOM 610 C CA . VAL A 1 82 ? -5.969 -0.845 14.582 1.00 98.69 82 VAL A CA 1
ATOM 611 C C . VAL A 1 82 ? -5.493 -0.988 16.028 1.00 98.69 82 VAL A C 1
ATOM 613 O O . VAL A 1 82 ? -6.248 -1.463 16.883 1.00 98.69 82 VAL A O 1
ATOM 616 N N . ASN A 1 83 ? -4.267 -0.542 16.308 1.00 98.69 83 ASN A N 1
ATOM 617 C CA . ASN A 1 83 ? -3.682 -0.570 17.645 1.00 98.69 83 ASN A CA 1
ATOM 618 C C . ASN A 1 83 ? -4.422 0.362 18.613 1.00 98.69 83 ASN A C 1
ATOM 620 O O . ASN A 1 83 ? -4.741 -0.055 19.724 1.00 98.69 83 ASN A O 1
ATOM 624 N N . GLU A 1 84 ? -4.744 1.587 18.197 1.00 98.62 84 GLU A N 1
ATOM 625 C CA . GLU A 1 84 ? -5.518 2.547 19.000 1.00 98.62 84 GLU A CA 1
ATOM 626 C C . GLU A 1 84 ? -6.905 2.001 19.354 1.00 98.62 84 GLU A C 1
ATOM 628 O O . GLU A 1 84 ? -7.314 2.015 20.518 1.00 98.62 84 GLU A O 1
ATOM 633 N N . ASN A 1 85 ? -7.600 1.426 18.373 1.00 98.38 85 ASN A N 1
ATOM 634 C CA . ASN A 1 85 ? -8.891 0.777 18.579 1.00 98.38 85 ASN A CA 1
ATOM 635 C C . ASN A 1 85 ? -8.795 -0.420 19.537 1.00 98.38 85 ASN A C 1
ATOM 637 O O . ASN A 1 85 ? -9.695 -0.637 20.348 1.00 98.38 85 ASN A O 1
ATOM 641 N N . HIS A 1 86 ? -7.707 -1.196 19.473 1.00 98.00 86 HIS A N 1
ATOM 642 C CA . HIS A 1 86 ? -7.478 -2.305 20.398 1.00 98.00 86 HIS A CA 1
ATOM 643 C C . HIS A 1 86 ? -7.243 -1.815 21.832 1.00 98.00 86 HIS A C 1
ATOM 645 O O . HIS A 1 86 ? -7.832 -2.341 22.779 1.00 98.00 86 HIS A O 1
ATOM 651 N N . GLN A 1 87 ? -6.430 -0.770 21.991 1.00 98.38 87 GLN A N 1
ATOM 652 C CA . GLN A 1 87 ? -6.125 -0.166 23.288 1.00 98.38 87 GLN A CA 1
ATOM 653 C C . GLN A 1 87 ? -7.351 0.485 23.934 1.00 98.38 87 GLN A C 1
ATOM 655 O O . GLN A 1 87 ? -7.481 0.441 25.158 1.00 98.38 87 GLN A O 1
ATOM 660 N N . SER A 1 88 ? -8.273 1.040 23.138 1.00 97.94 88 SER A N 1
ATOM 661 C CA . SER A 1 88 ? -9.479 1.681 23.670 1.00 97.94 88 SER A CA 1
ATOM 662 C C . SER A 1 88 ? -10.451 0.691 24.320 1.00 97.94 88 SER A C 1
ATOM 664 O O . SER A 1 88 ? -11.282 1.110 25.123 1.00 97.94 88 SER A O 1
ATOM 666 N N . LYS A 1 89 ? -10.374 -0.609 23.982 1.00 96.06 89 LYS A N 1
ATOM 667 C CA . LYS A 1 89 ? -11.271 -1.683 24.465 1.00 96.06 89 LYS A CA 1
ATOM 668 C C . LYS A 1 89 ? -12.766 -1.407 24.234 1.00 96.06 89 LYS A C 1
ATOM 670 O O . LYS A 1 89 ? -13.623 -2.032 24.855 1.00 96.06 89 LYS A O 1
ATOM 675 N N . VAL A 1 90 ? -13.089 -0.488 23.323 1.00 98.06 90 VAL A N 1
ATOM 676 C CA . VAL A 1 90 ? -14.467 -0.166 22.936 1.00 98.06 90 VAL A CA 1
ATOM 677 C C . VAL A 1 90 ? -14.891 -1.145 21.851 1.00 98.06 90 VAL A C 1
ATOM 679 O O . VAL A 1 90 ? -14.246 -1.217 20.805 1.00 98.06 90 VAL A O 1
ATOM 682 N N . HIS A 1 91 ? -15.979 -1.880 22.085 1.00 98.00 91 HIS A N 1
ATOM 683 C CA . HIS A 1 91 ? -16.459 -2.913 21.164 1.00 98.00 91 HIS A CA 1
ATOM 684 C C . HIS A 1 91 ? -16.621 -2.391 19.727 1.00 98.00 91 HIS A C 1
ATOM 686 O O . HIS A 1 91 ? -16.076 -2.977 18.795 1.00 98.00 91 HIS A O 1
ATOM 692 N N . ASP A 1 92 ? -17.257 -1.233 19.555 1.00 98.25 92 ASP A N 1
ATOM 693 C CA . ASP A 1 92 ? -17.482 -0.628 18.237 1.00 98.25 92 ASP A CA 1
ATOM 694 C C . ASP A 1 92 ? -16.179 -0.316 17.483 1.00 98.25 92 ASP A C 1
ATOM 696 O O . ASP A 1 92 ? -16.115 -0.424 16.258 1.00 98.25 92 ASP A O 1
ATOM 700 N N . ASN A 1 93 ? -15.110 0.042 18.199 1.00 97.88 93 ASN A N 1
ATOM 701 C CA . ASN A 1 93 ? -13.803 0.299 17.594 1.00 97.88 93 ASN A CA 1
ATOM 702 C C . ASN A 1 93 ? -13.111 -1.002 17.173 1.00 97.88 93 ASN A C 1
ATOM 704 O O . ASN A 1 93 ? -12.486 -1.056 16.116 1.00 97.88 93 ASN A O 1
ATOM 708 N N . LEU A 1 94 ? -13.276 -2.075 17.947 1.00 98.12 94 LEU A N 1
ATOM 709 C CA . LEU A 1 94 ? -12.783 -3.399 17.564 1.00 98.12 94 LEU A CA 1
ATOM 710 C C . LEU A 1 94 ? -13.485 -3.921 16.306 1.00 98.12 94 LEU A C 1
ATOM 712 O O . LEU A 1 94 ? -12.835 -4.529 15.461 1.00 98.12 94 LEU A O 1
ATOM 716 N N . VAL A 1 95 ? -14.779 -3.638 16.132 1.00 98.38 95 VAL A N 1
ATOM 717 C CA . VAL A 1 95 ? -15.496 -3.980 14.892 1.00 98.38 95 VAL A CA 1
ATOM 718 C C . VAL A 1 95 ? -14.900 -3.232 13.692 1.00 98.38 95 VAL A C 1
ATOM 720 O O . VAL A 1 95 ? -14.682 -3.838 12.644 1.00 98.38 95 VAL A O 1
ATOM 723 N N . LYS A 1 96 ? -14.533 -1.950 13.846 1.00 98.38 96 LYS A N 1
ATOM 724 C CA . LYS A 1 96 ? -13.852 -1.179 12.784 1.00 98.38 96 LYS A CA 1
ATOM 725 C C . LYS A 1 96 ? -12.495 -1.771 12.388 1.00 98.38 96 LYS A C 1
ATOM 727 O O . LYS A 1 96 ? -12.102 -1.626 11.231 1.00 98.38 96 LYS A O 1
ATOM 732 N N . ASN A 1 97 ? -11.803 -2.481 13.287 1.00 98.44 97 ASN A N 1
ATOM 733 C CA . ASN A 1 97 ? -10.541 -3.150 12.947 1.00 98.44 97 ASN A CA 1
ATOM 734 C C . ASN A 1 97 ? -10.702 -4.181 11.833 1.00 98.44 97 ASN A C 1
ATOM 736 O O . ASN A 1 97 ? -9.763 -4.370 11.068 1.00 98.44 97 ASN A O 1
ATOM 740 N N . VAL A 1 98 ? -11.877 -4.802 11.688 1.00 98.44 98 VAL A N 1
ATOM 741 C CA . VAL A 1 98 ? -12.136 -5.744 10.590 1.00 98.44 98 VAL A CA 1
ATOM 742 C C . VAL A 1 98 ? -11.967 -5.046 9.242 1.00 98.44 98 VAL A C 1
ATOM 744 O O . VAL A 1 98 ? -11.218 -5.527 8.394 1.00 98.44 98 VAL A O 1
ATOM 747 N N . THR A 1 99 ? -12.585 -3.877 9.066 1.00 98.50 99 THR A N 1
ATOM 748 C CA . THR A 1 99 ? -12.472 -3.090 7.832 1.00 98.50 99 THR A CA 1
ATOM 749 C C . THR A 1 99 ? -11.048 -2.577 7.613 1.00 98.50 99 THR A C 1
ATOM 751 O O . THR A 1 99 ? -10.534 -2.657 6.501 1.00 98.50 99 THR A O 1
ATOM 754 N N . LEU A 1 100 ? -10.371 -2.102 8.666 1.00 98.69 100 LEU A N 1
ATOM 755 C CA . LEU A 1 100 ? -8.983 -1.629 8.562 1.00 98.69 100 LEU A CA 1
ATOM 756 C C . LEU A 1 100 ? -8.016 -2.756 8.156 1.00 98.69 100 LEU A C 1
ATOM 758 O O . LEU A 1 100 ? -7.129 -2.547 7.331 1.00 98.69 100 LEU A O 1
ATOM 762 N N . ILE A 1 101 ? -8.203 -3.966 8.694 1.00 98.69 101 ILE A N 1
ATOM 763 C CA . ILE A 1 101 ? -7.404 -5.150 8.343 1.00 98.69 101 ILE A CA 1
ATOM 764 C C . ILE A 1 101 ? -7.718 -5.624 6.918 1.00 98.69 101 ILE A C 1
ATOM 766 O O . ILE A 1 101 ? -6.811 -6.025 6.191 1.00 98.69 101 ILE A O 1
ATOM 770 N N . GLN A 1 102 ? -8.975 -5.544 6.479 1.00 98.69 102 GLN A N 1
ATOM 771 C CA . GLN A 1 102 ? -9.325 -5.805 5.081 1.00 98.69 102 GLN A CA 1
ATOM 772 C C . GLN A 1 102 ? -8.610 -4.832 4.134 1.00 98.69 102 GLN A C 1
ATOM 774 O O . GLN A 1 102 ? -8.064 -5.267 3.120 1.00 98.69 102 GLN A O 1
ATOM 779 N N . GLU A 1 103 ? -8.544 -3.544 4.485 1.00 98.56 103 GLU A N 1
ATOM 780 C CA . GLU A 1 103 ? -7.789 -2.550 3.713 1.00 98.56 103 GLU A CA 1
ATOM 781 C C . GLU A 1 103 ? -6.282 -2.871 3.696 1.00 98.56 103 GLU A C 1
ATOM 783 O O . GLU A 1 103 ? -5.668 -2.852 2.629 1.00 98.56 103 GLU A O 1
ATOM 788 N N . LEU A 1 104 ? -5.696 -3.265 4.837 1.00 98.62 104 LEU A N 1
ATOM 789 C CA . LEU A 1 104 ? -4.302 -3.729 4.915 1.00 98.62 104 LEU A CA 1
ATOM 790 C C . LEU A 1 104 ? -4.030 -4.906 3.966 1.00 98.62 104 LEU A C 1
ATOM 792 O O . LEU A 1 104 ? -3.052 -4.886 3.218 1.00 98.62 104 LEU A O 1
ATOM 796 N N . ASN A 1 105 ? -4.907 -5.910 3.951 1.00 98.50 105 ASN A N 1
ATOM 797 C CA . ASN A 1 105 ? -4.774 -7.079 3.076 1.00 98.50 105 ASN A CA 1
ATOM 798 C C . ASN A 1 105 ? -4.897 -6.708 1.588 1.00 98.50 105 ASN A C 1
ATOM 800 O O . ASN A 1 105 ? -4.156 -7.228 0.744 1.00 98.50 105 ASN A O 1
ATOM 804 N N . GLY A 1 106 ? -5.794 -5.775 1.259 1.00 98.75 106 GLY A N 1
ATOM 805 C CA . GLY A 1 106 ? -5.904 -5.215 -0.088 1.00 98.75 106 GLY A CA 1
ATOM 806 C C . GLY A 1 106 ? -4.620 -4.500 -0.515 1.00 98.75 106 GLY A C 1
ATOM 807 O O . GLY A 1 106 ? -4.107 -4.727 -1.612 1.00 98.75 106 GLY A O 1
ATOM 808 N N . ASN A 1 107 ? -4.039 -3.708 0.383 1.00 98.56 107 ASN A N 1
ATOM 809 C CA . ASN A 1 107 ? -2.779 -3.014 0.144 1.00 98.56 107 ASN A CA 1
ATOM 810 C C . ASN A 1 107 ? -1.598 -3.976 -0.039 1.00 98.56 107 ASN A C 1
ATOM 812 O O . ASN A 1 107 ? -0.769 -3.737 -0.914 1.00 98.56 107 ASN A O 1
ATOM 816 N N . ILE A 1 108 ? -1.530 -5.083 0.713 1.00 97.88 108 ILE A N 1
ATOM 817 C CA . ILE A 1 108 ? -0.522 -6.139 0.495 1.00 97.88 108 ILE A CA 1
ATOM 818 C C . ILE A 1 108 ? -0.631 -6.685 -0.930 1.00 97.88 108 ILE A C 1
ATOM 820 O O . ILE A 1 108 ? 0.367 -6.742 -1.646 1.00 97.88 108 ILE A O 1
ATOM 824 N N . SER A 1 109 ? -1.847 -7.017 -1.369 1.00 98.44 109 SER A N 1
ATOM 825 C CA . SER A 1 109 ? -2.087 -7.523 -2.726 1.00 98.44 109 SER A CA 1
ATOM 826 C C . SER A 1 109 ? -1.651 -6.507 -3.787 1.00 98.44 109 SER A C 1
ATOM 828 O O . SER A 1 109 ? -0.977 -6.862 -4.750 1.00 98.44 109 SER A O 1
ATOM 830 N N . LYS A 1 110 ? -1.950 -5.220 -3.574 1.00 98.12 110 LYS A N 1
ATOM 831 C CA . LYS A 1 110 ? -1.518 -4.132 -4.460 1.00 98.12 110 LYS A CA 1
ATOM 832 C C . LYS A 1 110 ? 0.005 -3.997 -4.525 1.00 98.12 110 LYS A C 1
ATOM 834 O O . LYS A 1 110 ? 0.548 -3.813 -5.610 1.00 98.12 110 LYS A O 1
ATOM 839 N N . VAL A 1 111 ? 0.695 -4.086 -3.388 1.00 98.06 111 VAL A N 1
ATOM 840 C CA . VAL A 1 111 ? 2.164 -4.036 -3.336 1.00 98.06 111 VAL A CA 1
ATOM 841 C C . VAL A 1 111 ? 2.770 -5.202 -4.115 1.00 98.06 111 VAL A C 1
ATOM 843 O O . VAL A 1 111 ? 3.697 -4.985 -4.891 1.00 98.06 111 VAL A O 1
ATOM 846 N N . VAL A 1 112 ? 2.221 -6.411 -3.975 1.00 97.62 112 VAL A N 1
ATOM 847 C CA . VAL A 1 112 ? 2.660 -7.580 -4.754 1.00 97.62 112 VAL A CA 1
ATOM 848 C C . VAL A 1 112 ? 2.523 -7.326 -6.257 1.00 97.62 112 VAL A C 1
ATOM 850 O O . VAL A 1 112 ? 3.479 -7.568 -6.992 1.00 97.62 112 VAL A O 1
ATOM 853 N N . SER A 1 113 ? 1.392 -6.779 -6.715 1.00 97.00 113 SER A N 1
ATOM 854 C CA . SER A 1 113 ? 1.206 -6.430 -8.131 1.00 97.00 113 SER A CA 1
ATOM 855 C C . SER A 1 113 ? 2.223 -5.392 -8.614 1.00 97.00 113 SER A C 1
ATOM 857 O O . SER A 1 113 ? 2.892 -5.620 -9.616 1.00 97.00 113 SER A O 1
ATOM 859 N N . LEU A 1 114 ? 2.420 -4.302 -7.863 1.00 95.75 114 LEU A N 1
ATOM 860 C CA . LEU A 1 114 ? 3.389 -3.255 -8.214 1.00 95.75 114 LEU A CA 1
ATOM 861 C C . LEU A 1 114 ? 4.823 -3.798 -8.308 1.00 95.75 114 LEU A C 1
ATOM 863 O O . LEU A 1 114 ? 5.583 -3.395 -9.186 1.00 95.75 114 LEU A O 1
ATOM 867 N N . TYR A 1 115 ? 5.204 -4.726 -7.426 1.00 94.69 115 TYR A N 1
ATOM 868 C CA . TYR A 1 115 ? 6.509 -5.385 -7.503 1.00 94.69 115 TYR A CA 1
ATOM 869 C C . TYR A 1 115 ? 6.616 -6.359 -8.678 1.00 94.69 115 TYR A C 1
ATOM 871 O O . TYR A 1 115 ? 7.690 -6.471 -9.269 1.00 94.69 115 TYR A O 1
ATOM 879 N N . SER A 1 116 ? 5.530 -7.044 -9.041 1.00 94.69 116 SER A N 1
ATOM 880 C CA . SER A 1 116 ? 5.495 -7.892 -10.235 1.00 94.69 116 SER A CA 1
ATOM 881 C C . SER A 1 116 ? 5.704 -7.066 -11.506 1.00 94.69 116 SER A C 1
ATOM 883 O O . SER A 1 116 ? 6.538 -7.432 -12.341 1.00 94.69 116 SER A O 1
ATOM 885 N N . ASP A 1 117 ? 5.039 -5.914 -11.606 1.00 91.50 117 ASP A N 1
ATOM 886 C CA . ASP A 1 117 ? 5.205 -4.969 -12.712 1.00 91.50 117 ASP A CA 1
ATOM 887 C C . ASP A 1 117 ? 6.643 -4.438 -12.768 1.00 91.50 117 ASP A C 1
ATOM 889 O O . ASP A 1 117 ? 7.271 -4.431 -13.830 1.00 91.50 117 ASP A O 1
ATOM 893 N N . LEU A 1 118 ? 7.199 -4.068 -11.609 1.00 90.38 118 LEU A N 1
ATOM 894 C CA . LEU A 1 118 ? 8.571 -3.582 -11.483 1.00 90.38 118 LEU A CA 1
ATOM 895 C C . LEU A 1 118 ? 9.598 -4.621 -11.946 1.00 90.38 118 LEU A C 1
ATOM 897 O O . LEU A 1 118 ? 10.481 -4.314 -12.749 1.00 90.38 118 LEU A O 1
ATOM 901 N N . SER A 1 119 ? 9.469 -5.854 -11.452 1.00 90.12 119 SER A N 1
ATOM 902 C CA . SER A 1 119 ? 10.362 -6.959 -11.797 1.00 90.12 119 SER A CA 1
ATOM 903 C C . SER A 1 119 ? 10.276 -7.293 -13.281 1.00 90.12 119 SER A C 1
ATOM 905 O O . SER A 1 119 ? 11.306 -7.474 -13.924 1.00 90.12 119 SER A O 1
ATOM 907 N N . SER A 1 120 ? 9.066 -7.349 -13.839 1.00 89.31 120 SER A N 1
ATOM 908 C CA . SER A 1 120 ? 8.856 -7.678 -15.252 1.00 89.31 120 SER A CA 1
ATOM 909 C C . SER A 1 120 ? 9.430 -6.597 -16.167 1.00 89.31 120 SER A C 1
ATOM 911 O O . SER A 1 120 ? 10.132 -6.907 -17.129 1.00 89.31 120 SER A O 1
ATOM 913 N N . ASN A 1 121 ? 9.199 -5.321 -15.840 1.00 87.06 121 ASN A N 1
ATOM 914 C CA . ASN A 1 121 ? 9.755 -4.195 -16.583 1.00 87.06 121 ASN A CA 1
ATOM 915 C C . ASN A 1 121 ? 11.294 -4.221 -16.562 1.00 87.06 121 ASN A C 1
ATOM 917 O O . ASN A 1 121 ? 11.925 -4.144 -17.615 1.00 87.06 121 ASN A O 1
ATOM 921 N N . PHE A 1 122 ? 11.894 -4.450 -15.390 1.00 85.75 122 PHE A N 1
ATOM 922 C CA . PHE A 1 122 ? 13.343 -4.584 -15.252 1.00 85.75 122 PHE A CA 1
ATOM 923 C C . PHE A 1 122 ? 13.908 -5.776 -16.042 1.00 85.75 122 PHE A C 1
ATOM 925 O O . PHE A 1 122 ? 14.877 -5.622 -16.786 1.00 85.75 122 PHE A O 1
ATOM 932 N N . SER A 1 123 ? 13.298 -6.961 -15.929 1.00 87.69 123 SER A N 1
ATOM 933 C CA . SER A 1 123 ? 13.728 -8.150 -16.673 1.00 87.69 123 SER A CA 1
ATOM 934 C C . SER A 1 123 ? 13.699 -7.927 -18.184 1.00 87.69 123 SER A C 1
ATOM 936 O O . SER A 1 123 ? 14.658 -8.296 -18.862 1.00 87.69 123 SER A O 1
ATOM 938 N N . ASN A 1 124 ? 12.657 -7.275 -18.707 1.00 86.56 124 ASN A N 1
ATOM 939 C CA . ASN A 1 124 ? 12.549 -6.957 -20.133 1.00 86.56 124 ASN A CA 1
ATOM 940 C C . ASN A 1 124 ? 13.698 -6.059 -20.605 1.00 86.56 124 ASN A C 1
ATOM 942 O O . ASN A 1 124 ? 14.297 -6.311 -21.648 1.00 86.56 124 ASN A O 1
ATOM 946 N N . VAL A 1 125 ? 14.056 -5.051 -19.809 1.00 84.75 125 VAL A N 1
ATOM 947 C CA . VAL A 1 125 ? 15.138 -4.107 -20.127 1.00 84.75 125 VAL A CA 1
ATOM 948 C C . VAL A 1 125 ? 16.483 -4.818 -20.178 1.00 84.75 125 VAL A C 1
ATOM 950 O O . VAL A 1 125 ? 17.256 -4.632 -21.117 1.00 84.75 125 VAL A O 1
ATOM 953 N N . VAL A 1 126 ? 16.764 -5.678 -19.197 1.00 83.25 126 VAL A N 1
ATOM 954 C CA . VAL A 1 126 ? 18.005 -6.463 -19.175 1.00 83.25 126 VAL A CA 1
ATOM 955 C C . VAL A 1 126 ? 18.064 -7.432 -20.360 1.00 83.25 126 VAL A C 1
ATOM 957 O O . VAL A 1 126 ? 19.095 -7.521 -21.028 1.00 83.25 126 VAL A O 1
ATOM 960 N N . GLN A 1 127 ? 16.962 -8.120 -20.675 1.00 85.19 127 GLN A N 1
ATOM 961 C CA . GLN A 1 127 ? 16.892 -9.030 -21.823 1.00 85.19 127 GLN A CA 1
ATOM 962 C C . GLN A 1 127 ? 17.104 -8.300 -23.156 1.00 85.19 127 GLN A C 1
ATOM 964 O O . GLN A 1 127 ? 17.872 -8.772 -23.996 1.00 85.19 127 GLN A O 1
ATOM 969 N N . GLN A 1 128 ? 16.494 -7.127 -23.336 1.00 81.69 128 GLN A N 1
ATOM 970 C CA . GLN A 1 128 ? 16.654 -6.316 -24.543 1.00 81.69 128 GLN A CA 1
ATOM 971 C C . GLN A 1 128 ? 18.106 -5.859 -24.741 1.00 81.69 128 GLN A C 1
ATOM 973 O O . GLN A 1 128 ? 18.615 -5.885 -25.865 1.00 81.69 128 GLN A O 1
ATOM 978 N N . ARG A 1 129 ? 18.808 -5.499 -23.659 1.00 77.81 129 ARG A N 1
ATOM 979 C CA . ARG A 1 129 ? 20.236 -5.144 -23.715 1.00 77.81 129 ARG A CA 1
ATOM 980 C C . ARG A 1 129 ? 21.106 -6.333 -24.125 1.00 77.81 129 ARG A C 1
ATOM 982 O O . ARG A 1 129 ? 21.957 -6.178 -24.998 1.00 77.81 129 ARG A O 1
ATOM 989 N N . ASN A 1 130 ? 20.851 -7.516 -23.567 1.00 74.69 130 ASN A N 1
ATOM 990 C CA . ASN A 1 130 ? 21.594 -8.731 -23.917 1.00 74.69 130 ASN A CA 1
ATOM 991 C C . ASN A 1 130 ? 21.383 -9.134 -25.388 1.00 74.69 130 ASN A C 1
ATOM 993 O O . ASN A 1 130 ? 22.348 -9.444 -26.081 1.00 74.69 130 ASN A O 1
ATOM 997 N N . ALA A 1 131 ? 20.150 -9.046 -25.898 1.00 72.12 131 ALA A N 1
ATOM 998 C CA . ALA A 1 131 ? 19.845 -9.337 -27.302 1.00 72.12 131 ALA A CA 1
ATOM 999 C C . ALA A 1 131 ? 20.484 -8.329 -28.282 1.00 72.12 131 ALA A C 1
ATOM 1001 O O . ALA A 1 131 ? 20.889 -8.692 -29.386 1.00 72.12 131 ALA A O 1
ATOM 1002 N N . SER A 1 132 ? 20.611 -7.063 -27.875 1.00 61.47 132 SER A N 1
ATOM 1003 C CA . SER A 1 132 ? 21.213 -6.001 -28.696 1.00 61.47 132 SER A CA 1
ATOM 1004 C C . SER A 1 132 ? 22.748 -6.083 -28.753 1.00 61.47 132 SER A C 1
ATOM 1006 O O . SER A 1 132 ? 23.352 -5.653 -29.736 1.00 61.47 132 SER A O 1
ATOM 1008 N N . GLY A 1 133 ? 23.387 -6.657 -27.726 1.00 58.25 133 GLY A N 1
ATOM 1009 C CA . GLY A 1 133 ? 24.835 -6.898 -27.688 1.00 58.25 133 GLY A CA 1
ATOM 1010 C C . GLY A 1 133 ? 25.305 -7.995 -28.653 1.00 58.25 133 GLY A C 1
ATOM 1011 O O . GLY A 1 133 ? 26.376 -7.870 -29.249 1.00 58.25 133 GLY A O 1
ATOM 1012 N N . ASP A 1 134 ? 24.486 -9.024 -28.884 1.00 53.25 134 ASP A N 1
ATOM 1013 C CA . ASP A 1 134 ? 24.831 -10.155 -29.762 1.00 53.25 134 ASP A CA 1
ATOM 1014 C C . ASP A 1 134 ? 24.784 -9.795 -31.262 1.00 53.25 134 ASP A C 1
ATOM 1016 O O . ASP A 1 134 ? 25.574 -10.291 -32.071 1.00 53.25 134 ASP A O 1
ATOM 1020 N N . ALA A 1 135 ? 23.921 -8.851 -31.654 1.00 53.59 135 ALA A N 1
ATOM 1021 C CA . ALA A 1 135 ? 23.789 -8.420 -33.049 1.00 53.59 135 ALA A CA 1
ATOM 1022 C C . ALA A 1 135 ? 25.042 -7.696 -33.590 1.00 53.59 135 ALA A C 1
ATOM 1024 O O . ALA A 1 135 ? 25.311 -7.732 -34.792 1.00 53.59 135 ALA A O 1
ATOM 1025 N N . LYS A 1 136 ? 25.839 -7.062 -32.717 1.00 51.88 136 LYS A N 1
ATOM 1026 C CA . LYS A 1 136 ? 27.044 -6.300 -33.104 1.00 51.88 136 LYS A CA 1
ATOM 1027 C C . LYS A 1 136 ? 28.292 -7.179 -33.278 1.00 51.88 136 LYS A C 1
ATOM 1029 O O . LYS A 1 136 ? 29.227 -6.777 -33.962 1.00 51.88 136 LYS A O 1
ATOM 1034 N N . SER A 1 137 ? 28.297 -8.385 -32.707 1.00 54.72 137 SER A N 1
ATOM 1035 C CA . SER A 1 137 ? 29.405 -9.353 -32.786 1.00 54.72 137 SER A CA 1
ATOM 1036 C C . SER A 1 137 ? 29.507 -10.026 -34.166 1.00 54.72 137 SER A C 1
ATOM 1038 O O . SER A 1 137 ? 30.600 -10.308 -34.662 1.00 54.72 137 SER A O 1
ATOM 1040 N N . ASN A 1 138 ? 28.372 -10.234 -34.840 1.00 52.41 138 ASN A N 1
ATOM 1041 C CA . ASN A 1 138 ? 28.322 -11.039 -36.063 1.00 52.41 138 ASN A CA 1
ATOM 1042 C C . ASN A 1 138 ? 28.642 -10.266 -37.360 1.00 52.41 138 ASN A C 1
ATOM 1044 O O . ASN A 1 138 ? 28.848 -10.891 -38.400 1.00 52.41 138 ASN A O 1
ATOM 1048 N N . SER A 1 139 ? 28.726 -8.929 -37.327 1.00 54.19 139 SER A N 1
ATOM 1049 C CA . SER A 1 139 ? 29.090 -8.122 -38.507 1.00 54.19 139 SER A CA 1
ATOM 1050 C C . SER A 1 139 ? 30.605 -8.017 -38.737 1.00 54.19 139 SER A C 1
ATOM 1052 O O . SER A 1 139 ? 31.032 -7.745 -39.857 1.00 54.19 139 SER A O 1
ATOM 1054 N N . SER A 1 140 ? 31.428 -8.308 -37.723 1.00 56.22 140 SER A N 1
ATOM 1055 C CA . SER A 1 140 ? 32.896 -8.213 -37.803 1.00 56.22 140 SER A CA 1
ATOM 1056 C C . SER A 1 140 ? 33.595 -9.482 -38.312 1.00 56.22 140 SER A C 1
ATOM 1058 O O . SER A 1 140 ? 34.803 -9.463 -38.514 1.00 56.22 140 SER A O 1
ATOM 1060 N N . ARG A 1 141 ? 32.875 -10.590 -38.547 1.00 54.50 141 ARG A N 1
ATOM 1061 C CA . ARG A 1 141 ? 33.461 -11.863 -39.035 1.00 54.50 141 ARG A CA 1
ATOM 1062 C C . ARG A 1 141 ? 33.409 -12.062 -40.552 1.00 54.50 141 ARG A C 1
ATOM 1064 O O . ARG A 1 141 ? 33.749 -13.139 -41.032 1.00 54.50 141 ARG A O 1
ATOM 1071 N N . LYS A 1 142 ? 32.981 -11.056 -41.319 1.00 48.00 142 LYS A N 1
ATOM 1072 C CA . LYS A 1 142 ? 32.885 -11.150 -42.782 1.00 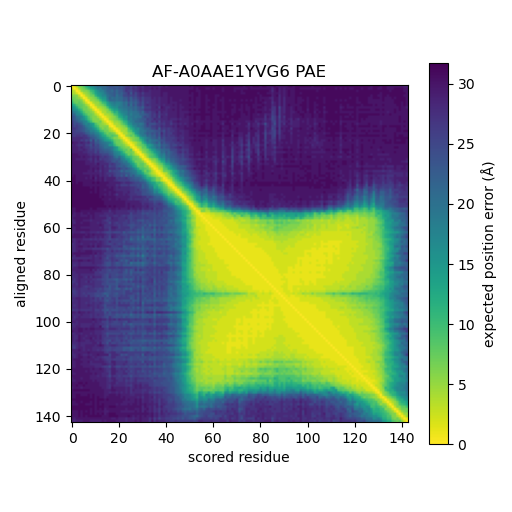48.00 142 LYS A CA 1
ATOM 1073 C C . LYS A 1 142 ? 33.554 -9.955 -43.458 1.00 48.00 142 LYS A C 1
ATOM 1075 O O . LYS A 1 142 ? 32.883 -9.114 -44.048 1.00 48.00 142 LYS A O 1
ATOM 1080 N N . LYS A 1 143 ? 34.878 -9.881 -43.353 1.00 41.38 143 LYS A N 1
ATOM 1081 C CA . LYS A 1 143 ? 35.743 -9.151 -44.282 1.00 41.38 143 LYS A CA 1
ATOM 1082 C C . LYS A 1 143 ? 37.025 -9.933 -44.494 1.00 41.38 143 LYS A C 1
ATOM 1084 O O . LYS A 1 143 ? 37.521 -10.485 -43.490 1.00 41.38 143 LYS A O 1
#